Protein AF-V5F704-F1 (afdb_monomer_lite)

Structure (mmCIF, N/CA/C/O backbone):
data_AF-V5F704-F1
#
_entry.id   AF-V5F704-F1
#
loop_
_atom_site.group_PDB
_atom_site.id
_atom_site.type_symbol
_atom_site.label_atom_id
_atom_site.label_alt_id
_atom_site.label_comp_id
_atom_site.label_asym_id
_atom_site.label_entity_id
_atom_site.label_seq_id
_atom_site.pdbx_PDB_ins_code
_atom_site.Cartn_x
_atom_site.Cartn_y
_atom_site.Cartn_z
_atom_site.occupancy
_atom_site.B_iso_or_equiv
_atom_site.auth_seq_id
_atom_site.auth_comp_id
_atom_site.auth_asym_id
_atom_site.auth_atom_id
_atom_site.pdbx_PDB_model_num
ATOM 1 N N . MET A 1 1 ? 66.942 -26.107 62.734 1.00 40.59 1 MET A N 1
ATOM 2 C CA . MET A 1 1 ? 66.124 -26.518 61.570 1.00 40.59 1 MET A CA 1
ATOM 3 C C . MET A 1 1 ? 65.427 -25.281 61.016 1.00 40.59 1 MET A C 1
ATOM 5 O O . MET A 1 1 ? 64.849 -24.543 61.800 1.00 40.59 1 MET A O 1
ATOM 9 N N . LYS A 1 2 ? 65.574 -25.008 59.711 1.00 48.75 2 LYS A N 1
ATOM 10 C CA . LYS A 1 2 ? 64.864 -23.946 58.964 1.00 48.75 2 LYS A CA 1
ATOM 11 C C . LYS A 1 2 ? 63.496 -24.468 58.495 1.00 48.75 2 LYS A C 1
ATOM 13 O O . LYS A 1 2 ? 63.373 -25.674 58.290 1.00 48.75 2 LYS A O 1
ATOM 18 N N . PRO A 1 3 ? 62.538 -23.566 58.244 1.00 52.38 3 PRO A N 1
ATOM 19 C CA . PRO A 1 3 ? 61.995 -23.466 56.880 1.00 52.38 3 PRO A CA 1
ATOM 20 C C . PRO A 1 3 ? 62.007 -21.991 56.399 1.00 52.38 3 PRO A C 1
ATOM 22 O O . PRO A 1 3 ? 61.632 -21.105 57.158 1.00 52.38 3 PRO A O 1
ATOM 25 N N . THR A 1 4 ? 62.647 -21.584 55.285 1.00 51.69 4 THR A N 1
ATOM 26 C CA . THR A 1 4 ? 62.205 -21.659 53.859 1.00 51.69 4 THR A CA 1
ATOM 27 C C . THR A 1 4 ? 60.700 -21.420 53.708 1.00 51.69 4 THR A C 1
ATOM 29 O O . THR A 1 4 ? 59.927 -22.304 54.044 1.00 51.69 4 THR A O 1
ATOM 32 N N . SER A 1 5 ? 60.234 -20.191 53.454 1.00 49.72 5 SER A N 1
ATOM 33 C CA . SER A 1 5 ? 60.245 -19.410 52.195 1.00 49.72 5 SER A CA 1
ATOM 34 C C . SER A 1 5 ? 59.357 -19.994 51.087 1.00 49.72 5 SER A C 1
ATOM 36 O O . SER A 1 5 ? 59.418 -21.191 50.825 1.00 49.72 5 SER A O 1
ATOM 38 N N . ALA A 1 6 ? 58.642 -19.090 50.404 1.00 49.81 6 ALA A N 1
ATOM 39 C CA . ALA A 1 6 ? 57.654 -19.280 49.332 1.00 49.81 6 ALA A CA 1
ATOM 40 C C . ALA A 1 6 ? 56.247 -19.685 49.833 1.00 49.81 6 ALA A C 1
ATOM 42 O O . ALA A 1 6 ? 56.110 -20.484 50.742 1.00 49.81 6 ALA A O 1
ATOM 43 N N . LEU A 1 7 ? 55.134 -19.167 49.321 1.00 53.09 7 LEU A N 1
ATOM 44 C CA . LEU A 1 7 ? 54.902 -18.535 48.032 1.00 53.09 7 LEU A CA 1
ATOM 45 C C . LEU A 1 7 ? 53.637 -17.669 48.152 1.00 53.09 7 LEU A C 1
ATOM 47 O O . LEU A 1 7 ? 52.574 -18.145 48.543 1.00 53.09 7 LEU A O 1
ATOM 51 N N . LEU A 1 8 ? 53.781 -16.389 47.826 1.00 52.03 8 LEU A N 1
ATOM 52 C CA . LEU A 1 8 ? 52.704 -15.420 47.676 1.00 52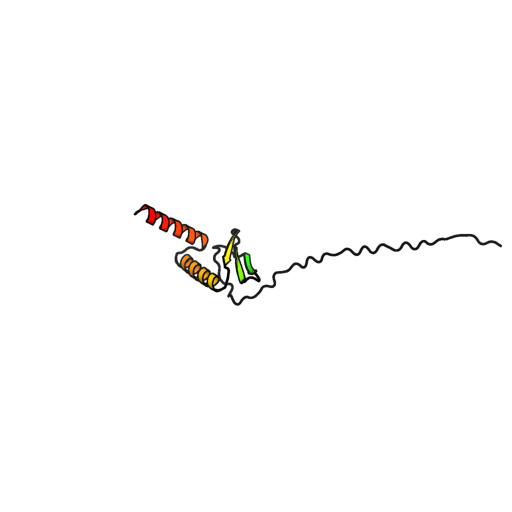.03 8 LEU A CA 1
ATOM 53 C C . LEU A 1 8 ? 51.835 -15.835 46.472 1.00 52.03 8 LEU A C 1
ATOM 55 O O . LEU A 1 8 ? 52.193 -15.556 45.330 1.00 52.03 8 LEU A O 1
ATOM 59 N N . LEU A 1 9 ? 50.719 -16.530 46.699 1.00 50.31 9 LEU A N 1
ATOM 60 C CA . LEU A 1 9 ? 49.731 -16.796 45.649 1.00 50.31 9 LEU A CA 1
ATOM 61 C C . LEU A 1 9 ? 48.754 -15.618 45.572 1.00 50.31 9 LEU A C 1
ATOM 63 O O . LEU A 1 9 ? 47.739 -15.564 46.261 1.00 50.31 9 LEU A O 1
ATOM 67 N N . LEU A 1 10 ? 49.117 -14.651 44.726 1.00 54.97 10 LEU A N 1
ATOM 68 C CA . LEU A 1 10 ? 48.232 -13.613 44.205 1.00 54.97 10 LEU A CA 1
ATOM 69 C C . LEU A 1 10 ? 47.049 -14.280 43.493 1.00 54.97 10 LEU A C 1
ATOM 71 O O . LEU A 1 10 ? 47.193 -14.825 42.399 1.00 54.97 10 LEU A O 1
ATOM 75 N N . ILE A 1 11 ? 45.875 -14.233 44.118 1.00 60.53 11 ILE A N 1
ATOM 76 C CA . ILE A 1 11 ? 44.612 -14.624 43.494 1.00 60.53 11 ILE A CA 1
ATOM 77 C C . ILE A 1 11 ? 44.238 -13.504 42.519 1.00 60.53 11 ILE A C 1
ATOM 79 O O . ILE A 1 11 ? 43.638 -12.499 42.895 1.00 60.53 11 ILE A O 1
ATOM 83 N N . ILE A 1 12 ? 44.654 -13.650 41.262 1.00 64.75 12 ILE A N 1
ATOM 84 C CA . ILE A 1 12 ? 44.212 -12.793 40.162 1.00 64.75 12 ILE A CA 1
ATOM 85 C C . ILE A 1 12 ? 42.762 -13.184 39.867 1.00 64.75 12 ILE A C 1
ATOM 87 O O . ILE A 1 12 ? 42.499 -14.211 39.243 1.00 64.75 12 ILE A O 1
ATOM 91 N N . ALA A 1 13 ? 41.815 -12.392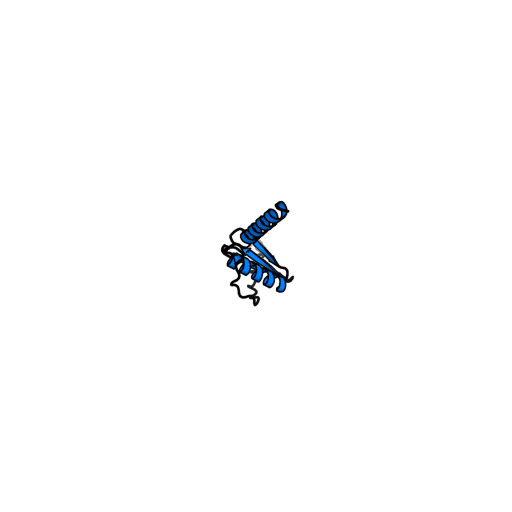 40.364 1.00 61.59 13 ALA A N 1
ATOM 92 C CA . ALA A 1 13 ? 40.411 -12.533 40.009 1.00 61.59 13 ALA A CA 1
ATOM 93 C C . ALA A 1 13 ? 40.242 -12.214 38.510 1.00 61.59 13 ALA A C 1
ATOM 95 O O . ALA A 1 13 ? 40.639 -11.127 38.079 1.00 61.59 13 ALA A O 1
ATOM 96 N N . PRO A 1 14 ? 39.672 -13.117 37.692 1.00 63.34 14 PRO A N 1
ATOM 97 C CA . PRO A 1 14 ? 39.372 -12.792 36.310 1.00 63.34 14 PRO A CA 1
ATOM 98 C C . PRO A 1 14 ? 38.264 -11.737 36.283 1.00 63.34 14 PRO A C 1
ATOM 100 O O . PRO A 1 14 ? 37.164 -11.946 36.801 1.00 63.34 14 PRO A O 1
ATOM 103 N N . MET A 1 15 ? 38.582 -10.592 35.675 1.00 60.78 15 MET A N 1
ATOM 104 C CA . MET A 1 15 ? 37.628 -9.562 35.279 1.00 60.78 15 MET A CA 1
ATOM 105 C C . MET A 1 15 ? 36.491 -10.235 34.511 1.00 60.78 15 MET A C 1
ATOM 107 O O . MET A 1 15 ? 36.648 -10.623 33.354 1.00 60.78 15 MET A O 1
ATOM 111 N N . SER A 1 16 ? 35.348 -10.400 35.170 1.00 55.78 16 SER A N 1
ATOM 112 C CA . SER A 1 16 ? 34.121 -10.810 34.504 1.00 55.78 16 SER A CA 1
ATOM 113 C C . SER A 1 16 ? 33.631 -9.601 33.726 1.00 55.78 16 SER A C 1
ATOM 115 O O . SER A 1 16 ? 32.911 -8.750 34.241 1.00 55.78 16 SER A O 1
ATOM 117 N N . LEU A 1 17 ? 34.126 -9.494 32.495 1.00 55.38 17 LEU A N 1
ATOM 118 C CA . LEU A 1 17 ? 33.643 -8.575 31.485 1.00 55.38 17 LEU A CA 1
ATOM 119 C C . LEU A 1 17 ? 32.193 -8.983 31.199 1.00 55.38 17 LEU A C 1
ATOM 121 O O . LEU A 1 17 ? 31.931 -9.868 30.388 1.00 55.38 17 LEU A O 1
ATOM 125 N N . THR A 1 18 ? 31.239 -8.396 31.921 1.00 61.06 18 THR A N 1
ATOM 126 C CA . THR A 1 18 ? 29.830 -8.473 31.549 1.00 61.06 18 THR A CA 1
ATOM 127 C C . THR A 1 18 ? 29.698 -7.709 30.245 1.00 61.06 18 THR A C 1
ATOM 129 O O . THR A 1 18 ? 29.532 -6.490 30.232 1.00 61.06 18 THR A O 1
ATOM 132 N N . GLY A 1 19 ? 29.857 -8.423 29.132 1.00 54.81 19 GLY A N 1
ATOM 133 C CA . GLY A 1 19 ? 29.438 -7.932 27.838 1.00 54.81 19 GLY A CA 1
ATOM 134 C C . GLY A 1 19 ? 27.963 -7.595 27.961 1.00 54.81 19 GLY A C 1
ATOM 135 O O . GLY A 1 19 ? 27.138 -8.485 28.159 1.00 54.81 19 GLY A O 1
ATOM 136 N N . CYS A 1 20 ? 27.635 -6.308 27.891 1.00 56.97 20 CYS A N 1
ATOM 137 C CA . CYS A 1 20 ? 26.282 -5.882 27.607 1.00 56.97 20 CYS A CA 1
ATOM 138 C C . CYS A 1 20 ? 25.966 -6.432 26.216 1.00 56.97 20 CYS A C 1
ATOM 140 O O . CYS A 1 20 ? 26.269 -5.793 25.210 1.00 56.97 20 CYS A O 1
ATOM 142 N N . VAL A 1 21 ? 25.403 -7.640 26.147 1.00 50.50 21 VAL A N 1
ATOM 143 C CA . VAL A 1 21 ? 24.617 -8.041 24.990 1.00 50.50 21 VAL A CA 1
ATOM 144 C C . VAL A 1 21 ? 23.483 -7.037 24.993 1.00 50.50 21 VAL A C 1
ATOM 146 O O . VAL A 1 21 ? 22.538 -7.141 25.769 1.00 50.50 21 VAL A O 1
ATOM 149 N N . THR A 1 22 ? 23.642 -5.974 24.206 1.00 55.19 22 THR A N 1
ATOM 150 C CA . THR A 1 22 ? 22.504 -5.174 23.797 1.00 55.19 22 THR A CA 1
ATOM 151 C C . THR A 1 22 ? 21.675 -6.160 23.001 1.00 55.19 22 THR A C 1
ATOM 153 O O . THR A 1 22 ? 21.958 -6.435 21.836 1.00 55.19 22 THR A O 1
ATOM 156 N N . GLU A 1 23 ? 20.742 -6.820 23.685 1.00 49.22 23 GLU A N 1
ATOM 157 C CA . GLU A 1 23 ? 19.648 -7.516 23.049 1.00 49.22 23 GLU A CA 1
ATOM 158 C C . GLU A 1 23 ? 18.976 -6.419 22.234 1.00 49.22 23 GLU A C 1
ATOM 160 O O . GLU A 1 23 ? 18.189 -5.618 22.739 1.00 49.22 23 GLU A O 1
ATOM 165 N N . ASN A 1 24 ? 19.382 -6.302 20.968 1.00 51.75 24 ASN A N 1
ATOM 166 C CA . ASN A 1 24 ? 18.571 -5.663 19.966 1.00 51.75 24 ASN A CA 1
ATOM 167 C C . ASN A 1 24 ? 17.303 -6.497 19.996 1.00 51.75 24 ASN A C 1
ATOM 169 O O . ASN A 1 24 ? 17.229 -7.541 19.346 1.00 51.75 24 ASN A O 1
ATOM 173 N N . VAL A 1 25 ? 16.336 -6.063 20.807 1.00 47.09 25 VAL A N 1
ATOM 174 C CA . VAL A 1 25 ? 14.956 -6.481 20.695 1.00 47.09 25 VAL A CA 1
ATOM 175 C C . VAL A 1 25 ? 14.623 -6.102 19.271 1.00 47.09 25 VAL A C 1
ATOM 177 O O . VAL A 1 25 ? 14.317 -4.953 18.953 1.00 47.09 25 VAL A O 1
ATOM 180 N N . ARG A 1 26 ? 14.802 -7.068 18.371 1.00 45.34 26 ARG A N 1
ATOM 181 C CA . ARG A 1 26 ? 14.254 -7.014 17.041 1.00 45.34 26 ARG A CA 1
ATOM 182 C C . ARG A 1 26 ? 12.777 -6.981 17.345 1.00 45.34 26 ARG A C 1
ATOM 184 O O . ARG A 1 26 ? 12.184 -8.012 17.652 1.00 45.34 26 ARG A O 1
ATOM 191 N N . VAL A 1 27 ? 12.218 -5.775 17.384 1.00 41.06 27 VAL A N 1
ATOM 192 C CA . VAL A 1 27 ? 10.783 -5.570 17.395 1.00 41.06 27 VAL A CA 1
ATOM 193 C C . VAL A 1 27 ? 10.359 -6.125 16.049 1.00 41.06 27 VAL A C 1
ATOM 195 O O . VAL A 1 27 ? 10.314 -5.415 15.052 1.00 41.06 27 VAL A O 1
ATOM 198 N N . VAL A 1 28 ? 10.183 -7.445 15.984 1.00 43.72 28 VAL A N 1
ATOM 199 C CA . VAL A 1 28 ? 9.445 -8.088 14.917 1.00 43.72 28 VAL A CA 1
ATOM 200 C C . VAL A 1 28 ? 8.099 -7.404 15.039 1.00 43.72 28 VAL A C 1
ATOM 202 O O . VAL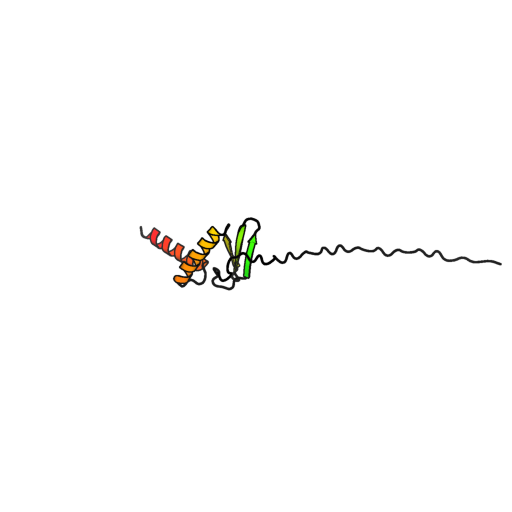 A 1 28 ? 7.476 -7.559 16.096 1.00 43.72 28 VAL A O 1
ATOM 205 N N . PRO A 1 29 ? 7.695 -6.553 14.077 1.00 37.44 29 PRO A N 1
ATOM 206 C CA . PRO A 1 29 ? 6.415 -5.889 14.179 1.00 37.44 29 PRO A CA 1
ATOM 207 C C . PRO A 1 29 ? 5.407 -7.013 14.339 1.00 37.44 29 PRO A C 1
ATOM 209 O O . PRO A 1 29 ? 5.256 -7.866 13.461 1.00 37.44 29 PRO A O 1
ATOM 212 N N . LYS A 1 30 ? 4.826 -7.088 15.541 1.00 38.25 30 LYS A N 1
ATOM 213 C CA . LYS A 1 30 ? 3.789 -8.050 15.869 1.00 38.25 30 LYS A CA 1
ATOM 214 C C . LYS A 1 30 ? 2.773 -7.833 14.767 1.00 38.25 30 LYS A C 1
ATOM 216 O O . LYS A 1 30 ? 2.302 -6.705 14.644 1.00 38.25 30 LYS A O 1
ATOM 221 N N . LYS A 1 31 ? 2.558 -8.832 13.901 1.00 41.59 31 LYS A N 1
ATOM 222 C CA . LYS A 1 31 ? 1.573 -8.737 12.824 1.00 41.59 31 LYS A CA 1
ATOM 223 C C . LYS A 1 31 ? 0.262 -8.406 13.512 1.00 41.59 31 LYS A C 1
ATOM 225 O O . LYS A 1 31 ? -0.360 -9.268 14.128 1.00 41.59 31 LYS A O 1
ATOM 230 N N . VAL A 1 32 ? -0.070 -7.122 13.525 1.00 37.50 32 VAL A N 1
ATOM 231 C CA . VAL A 1 32 ? -1.328 -6.650 14.051 1.00 37.50 32 VAL A CA 1
ATOM 232 C C . VAL A 1 32 ? -2.273 -7.083 12.956 1.00 37.50 32 VAL A C 1
ATOM 234 O O . VAL A 1 32 ? -2.302 -6.478 11.886 1.00 37.50 32 VAL A O 1
ATOM 237 N N . SER A 1 33 ? -2.934 -8.221 13.170 1.00 36.78 33 SER A N 1
ATOM 238 C CA . SER A 1 33 ? -4.113 -8.601 12.405 1.00 36.78 33 SER A CA 1
ATOM 239 C C . SER A 1 33 ? -5.162 -7.547 12.707 1.00 36.78 33 SER A C 1
ATOM 241 O O . SER A 1 33 ? -6.008 -7.703 13.582 1.00 36.78 33 SER A O 1
ATOM 243 N N . VAL A 1 34 ? -5.024 -6.404 12.046 1.00 44.81 34 VAL A N 1
ATOM 244 C CA . VAL A 1 34 ? -6.108 -5.458 11.922 1.00 44.81 34 VAL A CA 1
ATOM 245 C C . VAL A 1 34 ? -7.091 -6.164 11.017 1.00 44.81 34 VAL A C 1
ATOM 247 O O . VAL A 1 34 ? -6.704 -6.683 9.972 1.00 44.81 34 VAL A O 1
ATOM 250 N N . ASP A 1 35 ? -8.330 -6.239 11.472 1.00 47.16 35 ASP A N 1
ATOM 251 C CA . ASP A 1 35 ? -9.507 -6.715 10.757 1.00 47.16 35 ASP A CA 1
ATOM 252 C C . ASP A 1 35 ? -9.710 -5.891 9.463 1.00 47.16 35 ASP A C 1
ATOM 254 O O . ASP A 1 35 ? -10.509 -4.959 9.351 1.00 47.16 35 ASP A O 1
ATOM 258 N N . ALA A 1 36 ? -8.819 -6.146 8.516 1.00 46.03 36 ALA A N 1
ATOM 259 C CA . ALA A 1 36 ? -8.606 -5.495 7.246 1.00 46.03 36 ALA A CA 1
ATOM 260 C C . ALA A 1 36 ? -8.118 -6.622 6.341 1.00 46.03 36 ALA A C 1
ATOM 262 O O . ALA A 1 36 ? -6.917 -6.763 6.147 1.00 46.03 36 ALA A O 1
ATOM 263 N N . GLY A 1 37 ? -9.047 -7.464 5.870 1.00 43.47 37 GLY A N 1
ATOM 264 C CA . GLY A 1 37 ? -8.762 -8.565 4.945 1.00 43.47 37 GLY A CA 1
ATOM 265 C C . GLY A 1 37 ? -7.678 -8.166 3.944 1.00 43.47 37 GLY A C 1
ATOM 266 O O . GLY A 1 37 ? -7.842 -7.200 3.189 1.00 43.47 37 GLY A O 1
ATOM 267 N N . VAL A 1 38 ? -6.526 -8.827 4.048 1.00 54.84 38 VAL A N 1
ATOM 268 C CA . VAL A 1 38 ? -5.308 -8.489 3.309 1.00 54.84 38 VAL A CA 1
ATOM 269 C C . VAL A 1 38 ? -5.379 -9.169 1.942 1.00 54.84 38 VAL A C 1
ATOM 271 O O . VAL A 1 38 ? -4.661 -10.119 1.677 1.00 54.84 38 VAL A O 1
ATOM 274 N N . ASP A 1 39 ? -6.283 -8.666 1.100 1.00 63.28 39 ASP A N 1
ATOM 275 C CA . ASP A 1 39 ? -6.414 -8.965 -0.340 1.00 63.28 39 ASP A CA 1
ATOM 276 C C . ASP A 1 39 ? -6.438 -7.657 -1.158 1.00 63.28 39 ASP A C 1
ATOM 278 O O . ASP A 1 39 ? -7.008 -7.558 -2.241 1.00 63.28 39 ASP A O 1
ATOM 282 N N . PHE A 1 40 ? -5.877 -6.582 -0.600 1.00 77.31 40 PHE A N 1
ATOM 283 C CA . PHE A 1 40 ? -5.903 -5.260 -1.213 1.00 77.31 40 PHE A CA 1
ATOM 284 C C . PHE A 1 40 ? -4.530 -4.883 -1.765 1.00 77.31 40 PHE A C 1
ATOM 286 O O . PHE A 1 40 ? -3.627 -4.561 -0.992 1.00 77.31 40 PHE A O 1
ATOM 293 N N . ASN A 1 41 ? -4.389 -4.869 -3.091 1.00 87.88 41 ASN A N 1
ATOM 294 C CA . ASN A 1 41 ? -3.137 -4.553 -3.770 1.00 87.88 41 ASN A CA 1
ATOM 295 C C . ASN A 1 41 ? -3.269 -3.296 -4.663 1.00 87.88 41 ASN A C 1
ATOM 297 O O . ASN A 1 41 ? -3.867 -3.379 -5.736 1.00 87.88 41 ASN A O 1
ATOM 301 N N . PRO A 1 42 ? -2.710 -2.142 -4.251 1.00 89.94 42 PRO A N 1
ATOM 302 C CA . PRO A 1 42 ? -2.624 -0.935 -5.081 1.00 89.94 42 PRO A CA 1
ATOM 303 C C . PRO A 1 42 ? -1.359 -0.860 -5.964 1.00 89.94 42 PRO A C 1
ATOM 305 O O . PRO A 1 42 ? -1.195 0.094 -6.722 1.00 89.94 42 PRO A O 1
ATOM 308 N N . CYS A 1 43 ? -0.434 -1.808 -5.829 1.00 87.94 43 CYS A N 1
ATOM 309 C CA . CYS A 1 43 ? 0.952 -1.701 -6.276 1.00 87.94 43 CYS A CA 1
ATOM 310 C C . CYS A 1 43 ? 1.207 -2.089 -7.737 1.00 87.94 43 CYS A C 1
ATOM 312 O O . CYS A 1 43 ? 2.339 -1.937 -8.187 1.00 87.94 43 CYS A O 1
ATOM 314 N N . GLY A 1 44 ? 0.244 -2.715 -8.430 1.00 84.50 44 GLY A N 1
ATOM 315 C CA . GLY A 1 44 ? 0.463 -3.347 -9.748 1.00 84.50 44 GLY A CA 1
ATOM 316 C C . GLY A 1 44 ? 1.562 -4.420 -9.788 1.00 84.50 44 GLY A C 1
ATOM 317 O O . GLY A 1 44 ? 1.871 -4.965 -10.842 1.00 84.50 44 GLY A O 1
ATOM 318 N N . SER A 1 45 ? 2.138 -4.720 -8.630 1.00 83.19 45 SER A N 1
ATOM 319 C CA . SER A 1 45 ? 3.268 -5.591 -8.340 1.00 83.19 45 SER A CA 1
ATOM 320 C C . SER A 1 45 ? 3.011 -6.237 -6.977 1.00 83.19 45 SER A C 1
ATOM 322 O O . SER A 1 45 ? 1.954 -6.021 -6.372 1.00 83.19 45 SER A O 1
ATOM 324 N N . GLU A 1 46 ? 3.931 -7.060 -6.486 1.00 86.75 46 GLU A N 1
ATOM 325 C CA . GLU A 1 46 ? 3.785 -7.650 -5.157 1.00 86.75 46 GLU A CA 1
ATOM 326 C C . GLU A 1 46 ? 3.801 -6.581 -4.052 1.00 86.75 46 GLU A C 1
ATOM 328 O O . GLU A 1 46 ? 4.436 -5.525 -4.156 1.00 86.75 46 GLU A O 1
ATOM 333 N N . VAL A 1 47 ? 3.055 -6.858 -2.982 1.00 88.00 47 VAL A N 1
ATOM 334 C CA . VAL A 1 47 ? 3.050 -6.032 -1.774 1.00 88.00 47 VAL A CA 1
ATOM 335 C C . VAL A 1 47 ? 4.116 -6.575 -0.831 1.00 88.00 47 VAL A C 1
ATOM 337 O O . VAL A 1 47 ? 4.036 -7.722 -0.397 1.00 88.00 47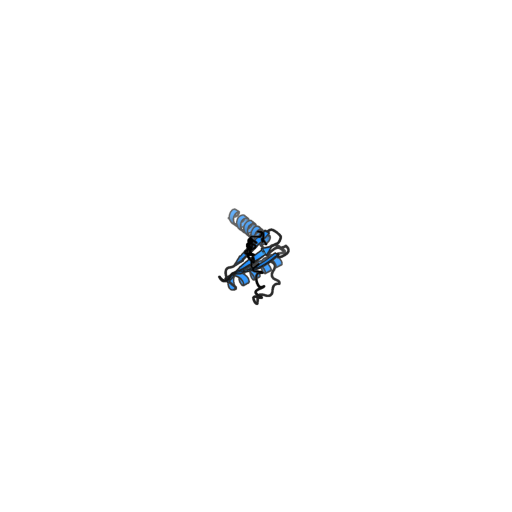 VAL A O 1
ATOM 340 N N . GLU A 1 48 ? 5.089 -5.742 -0.470 1.00 90.50 48 GLU A N 1
ATOM 341 C CA . GLU A 1 48 ? 6.131 -6.100 0.498 1.00 90.50 48 GLU A CA 1
ATOM 342 C C . GLU A 1 48 ? 5.569 -6.189 1.916 1.00 90.50 48 GLU A C 1
ATOM 344 O O . GLU A 1 48 ? 5.975 -7.037 2.714 1.00 90.50 48 GLU A O 1
ATOM 349 N N . GLY A 1 49 ? 4.624 -5.309 2.255 1.00 86.00 49 GLY A N 1
ATOM 350 C CA . GLY A 1 49 ? 3.988 -5.355 3.558 1.00 86.00 49 GLY A CA 1
ATOM 351 C C . GLY A 1 49 ? 2.998 -4.238 3.844 1.00 86.00 49 GLY A C 1
ATOM 352 O O . GLY A 1 49 ? 2.888 -3.243 3.128 1.00 86.00 49 GLY A O 1
ATOM 353 N N . TYR A 1 50 ? 2.304 -4.428 4.963 1.00 87.19 50 TYR A N 1
ATOM 354 C CA . TYR A 1 50 ? 1.360 -3.484 5.546 1.00 87.19 50 TYR A CA 1
ATOM 355 C C . TYR A 1 50 ? 1.857 -3.109 6.939 1.00 87.19 50 TYR A C 1
ATOM 357 O O . TYR A 1 50 ? 2.161 -3.985 7.754 1.00 87.19 50 TYR A O 1
ATOM 365 N N . GLN A 1 51 ? 1.930 -1.815 7.225 1.00 89.06 51 GLN A N 1
ATOM 366 C CA . GLN A 1 51 ? 2.326 -1.288 8.523 1.00 89.06 51 GLN A CA 1
ATOM 367 C C . GLN A 1 51 ? 1.194 -0.456 9.117 1.00 89.06 51 GLN A C 1
ATOM 369 O O . GLN A 1 51 ? 0.618 0.399 8.449 1.00 89.06 51 GLN A O 1
ATOM 374 N N . PHE A 1 52 ? 0.914 -0.693 10.397 1.00 86.25 52 PHE A N 1
ATOM 375 C CA . PHE A 1 52 ? -0.069 0.050 11.175 1.00 86.25 52 PHE A CA 1
ATOM 376 C C . PHE A 1 52 ? 0.652 0.773 12.302 1.00 86.25 52 PHE A C 1
ATOM 378 O O . PHE A 1 52 ? 1.212 0.148 13.205 1.00 86.25 52 PHE A O 1
ATOM 385 N N . SER A 1 53 ? 0.673 2.094 12.229 1.00 86.25 53 SER A N 1
ATOM 386 C CA . SER A 1 53 ? 1.311 2.933 13.230 1.00 86.25 53 SER A CA 1
ATOM 387 C C . SER A 1 53 ? 0.356 3.198 14.407 1.00 86.25 53 SER A C 1
ATOM 389 O O . SER A 1 53 ? -0.859 3.279 14.210 1.00 86.25 53 SER A O 1
ATOM 391 N N . PRO A 1 54 ? 0.871 3.407 15.636 1.00 81.44 54 PRO A N 1
ATOM 392 C CA . PRO A 1 54 ? 0.040 3.673 16.820 1.00 81.44 54 PRO A CA 1
ATOM 393 C C . PRO A 1 54 ? -0.847 4.921 16.710 1.00 81.44 54 PRO A C 1
ATOM 395 O O . PRO A 1 54 ? -1.865 5.022 17.384 1.00 81.44 54 PRO A O 1
ATOM 398 N N . ASN A 1 55 ? -0.474 5.870 15.849 1.00 82.94 55 ASN A N 1
ATOM 399 C CA . ASN A 1 55 ? -1.249 7.074 15.545 1.00 82.94 55 ASN A CA 1
ATOM 400 C C . ASN A 1 55 ? -2.392 6.834 14.534 1.00 82.94 55 ASN A C 1
ATOM 402 O O . ASN A 1 55 ? -3.017 7.796 14.097 1.00 82.94 55 ASN A O 1
ATOM 406 N N . GLY A 1 56 ? -2.646 5.584 14.134 1.00 79.81 56 GLY A N 1
ATOM 407 C CA . GLY A 1 56 ? -3.706 5.218 13.191 1.00 79.81 56 GLY A CA 1
ATOM 408 C C . GLY A 1 56 ? -3.306 5.283 11.716 1.00 79.81 56 GLY A C 1
ATOM 409 O O . GLY A 1 56 ? -4.134 4.968 10.860 1.00 79.81 56 GLY A O 1
ATOM 410 N N . MET A 1 57 ? -2.056 5.644 11.408 1.00 88.94 57 MET A N 1
ATOM 411 C CA . MET A 1 57 ? -1.544 5.635 10.039 1.00 88.94 57 MET A CA 1
ATOM 412 C C . MET A 1 57 ? -1.396 4.201 9.521 1.00 88.94 57 MET A C 1
ATOM 414 O O . MET A 1 57 ? -0.928 3.311 10.232 1.00 88.94 57 MET A O 1
ATOM 418 N N . ILE A 1 58 ? -1.799 3.991 8.272 1.00 89.06 58 ILE A N 1
ATOM 419 C CA . ILE A 1 58 ? -1.760 2.706 7.580 1.00 89.06 58 ILE A CA 1
ATOM 420 C C . ILE A 1 58 ? -0.910 2.891 6.334 1.00 89.06 58 ILE A C 1
ATOM 422 O O . ILE A 1 58 ? -1.239 3.717 5.484 1.00 89.06 58 ILE A O 1
ATOM 426 N N . THR A 1 59 ? 0.161 2.117 6.228 1.00 91.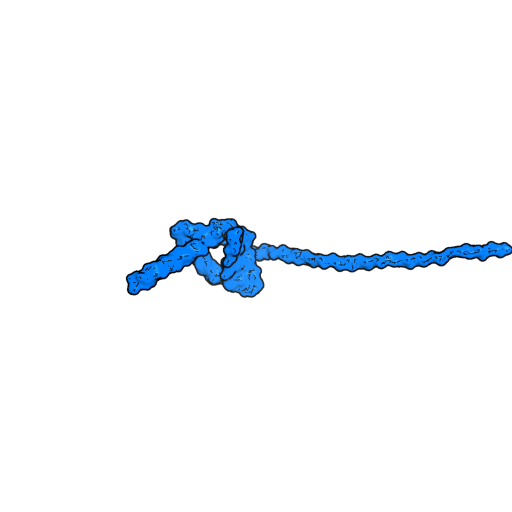75 59 THR A N 1
ATOM 427 C CA . THR A 1 59 ? 1.136 2.207 5.143 1.00 91.75 59 THR A CA 1
ATOM 428 C C . THR A 1 59 ? 1.226 0.878 4.405 1.00 91.75 59 THR A C 1
ATOM 430 O O . THR A 1 59 ? 1.242 -0.179 5.032 1.00 91.75 59 THR A O 1
ATOM 433 N N . ILE A 1 60 ? 1.276 0.935 3.077 1.00 91.31 60 ILE A N 1
ATOM 434 C CA . ILE A 1 60 ? 1.382 -0.206 2.167 1.00 91.31 60 ILE A CA 1
ATOM 435 C C . ILE A 1 60 ? 2.633 0.007 1.324 1.00 91.31 60 ILE A C 1
ATOM 437 O O . ILE A 1 60 ? 2.713 1.004 0.603 1.00 91.31 60 ILE A O 1
ATOM 441 N N . SER A 1 61 ? 3.588 -0.913 1.427 1.00 92.00 61 SER A N 1
ATOM 442 C CA . SER A 1 61 ? 4.846 -0.871 0.679 1.00 92.00 61 SER A CA 1
ATOM 443 C C . SER A 1 61 ? 4.810 -1.863 -0.476 1.00 92.00 61 SER A C 1
ATOM 445 O O . SER A 1 61 ? 4.416 -3.014 -0.294 1.00 92.00 61 SER A O 1
ATOM 447 N N . CYS A 1 62 ? 5.223 -1.414 -1.654 1.00 91.06 62 CYS A N 1
ATOM 448 C CA . CYS A 1 62 ? 5.218 -2.175 -2.897 1.00 91.06 62 CYS A CA 1
ATOM 449 C C . CYS A 1 62 ? 6.640 -2.561 -3.306 1.00 91.06 62 CYS A C 1
ATOM 451 O O . CYS A 1 62 ? 7.561 -1.767 -3.127 1.00 91.06 62 CYS A O 1
ATOM 453 N N . THR A 1 63 ? 6.819 -3.713 -3.959 1.00 90.19 63 THR A N 1
ATOM 454 C CA . THR A 1 63 ? 8.152 -4.164 -4.410 1.00 90.19 63 THR A CA 1
ATOM 455 C C . THR A 1 63 ? 8.757 -3.242 -5.472 1.00 90.19 63 THR A C 1
ATOM 457 O O . THR A 1 63 ? 9.973 -3.170 -5.631 1.00 90.19 63 THR A O 1
ATOM 460 N N . ASN A 1 64 ? 7.922 -2.478 -6.183 1.00 86.50 64 ASN A N 1
ATOM 461 C CA . ASN A 1 64 ? 8.371 -1.439 -7.113 1.00 86.50 64 ASN A CA 1
ATOM 462 C C . ASN A 1 64 ? 8.845 -0.137 -6.424 1.00 86.50 64 ASN A C 1
ATOM 464 O O . ASN A 1 64 ? 9.171 0.829 -7.112 1.00 86.50 64 ASN A O 1
ATOM 468 N N . GLY A 1 65 ? 8.872 -0.086 -5.087 1.00 90.56 65 GLY A N 1
ATOM 469 C CA . GLY A 1 65 ? 9.285 1.077 -4.297 1.00 90.56 65 GLY A CA 1
ATOM 470 C C . GLY A 1 65 ? 8.176 2.097 -4.026 1.00 90.56 65 GLY A C 1
ATOM 471 O O . GLY A 1 65 ? 8.405 3.071 -3.308 1.00 90.56 65 GLY A O 1
ATOM 472 N N . THR A 1 66 ? 6.969 1.893 -4.562 1.00 93.50 66 THR A N 1
ATOM 473 C CA . THR A 1 66 ? 5.821 2.761 -4.271 1.00 93.50 66 THR A CA 1
ATOM 474 C C . THR A 1 66 ? 5.336 2.544 -2.841 1.00 93.50 66 THR A C 1
ATOM 476 O O . THR A 1 66 ? 5.286 1.420 -2.342 1.00 93.50 66 THR A O 1
ATOM 479 N N . VAL A 1 67 ? 4.943 3.632 -2.178 1.00 93.25 67 VAL A N 1
ATOM 480 C CA . VAL A 1 67 ? 4.394 3.593 -0.822 1.00 93.25 67 VAL A CA 1
ATOM 481 C C . VAL A 1 67 ? 3.077 4.355 -0.783 1.00 93.25 67 VAL A C 1
ATOM 483 O O . VAL A 1 67 ? 3.020 5.541 -1.107 1.00 93.25 67 VAL A O 1
ATOM 486 N N . TYR A 1 68 ? 2.020 3.684 -0.333 1.00 92.56 68 TYR A N 1
ATOM 487 C CA . TYR A 1 68 ? 0.720 4.300 -0.080 1.00 92.56 68 TYR A CA 1
ATOM 488 C C . TYR A 1 68 ? 0.528 4.465 1.420 1.00 92.56 68 TYR A C 1
ATOM 490 O O . TYR A 1 68 ? 0.696 3.506 2.166 1.00 92.56 68 TYR A O 1
ATOM 498 N N . SER A 1 69 ? 0.155 5.662 1.873 1.00 92.81 69 SER A N 1
ATOM 499 C CA . SER A 1 69 ? -0.096 5.925 3.290 1.00 92.81 69 SER A CA 1
ATOM 500 C C . SER A 1 69 ? -1.396 6.697 3.488 1.00 92.81 69 SER A C 1
ATOM 502 O O . SER A 1 69 ? -1.661 7.672 2.784 1.00 92.81 69 SER A O 1
ATOM 504 N N . VAL A 1 70 ? -2.217 6.244 4.435 1.00 92.31 70 VAL A N 1
ATOM 505 C CA . VAL A 1 70 ? -3.519 6.832 4.787 1.00 92.31 70 VAL A CA 1
ATOM 506 C C . VAL A 1 70 ? -3.637 6.981 6.299 1.00 92.31 70 VAL A C 1
ATOM 508 O O . VAL A 1 70 ? -3.066 6.199 7.056 1.00 92.31 70 VAL A O 1
ATOM 511 N N . ARG A 1 71 ? -4.366 7.996 6.771 1.00 90.69 71 ARG A N 1
ATOM 512 C CA . ARG A 1 71 ? -4.344 8.367 8.201 1.00 90.69 71 ARG A CA 1
ATOM 513 C C . ARG A 1 71 ? -5.308 7.584 9.083 1.00 90.69 71 ARG A C 1
ATOM 515 O O . ARG A 1 71 ? -5.225 7.684 10.301 1.00 90.69 71 ARG A O 1
ATOM 522 N N . ASN A 1 72 ? -6.283 6.907 8.485 1.00 84.12 72 ASN A N 1
ATOM 523 C CA . ASN A 1 72 ? -7.349 6.221 9.206 1.00 84.12 72 ASN A CA 1
ATOM 524 C C . ASN A 1 72 ? -8.078 5.214 8.300 1.00 84.12 72 ASN A C 1
ATOM 526 O O . ASN A 1 72 ? -7.864 5.149 7.087 1.00 84.12 72 ASN A O 1
ATOM 530 N N . LYS A 1 73 ? -8.998 4.448 8.899 1.00 83.94 73 LYS A N 1
ATOM 531 C CA . LYS A 1 73 ? -9.806 3.434 8.204 1.00 83.94 73 LYS A CA 1
ATOM 532 C C . LYS A 1 73 ? -10.730 4.021 7.125 1.00 83.94 73 LYS A C 1
ATOM 534 O O . LYS A 1 73 ? -10.961 3.360 6.118 1.00 83.94 73 LYS A O 1
ATOM 539 N N . ALA A 1 74 ? -11.242 5.241 7.301 1.00 89.12 74 ALA A N 1
ATOM 540 C CA . ALA A 1 74 ? -12.109 5.872 6.303 1.00 89.12 74 ALA A CA 1
ATOM 541 C C . ALA A 1 74 ? -11.326 6.230 5.028 1.00 89.12 74 ALA A C 1
ATOM 543 O O . ALA A 1 74 ? -11.770 5.930 3.921 1.00 89.12 74 ALA A O 1
ATOM 544 N N . GLU A 1 75 ? -10.125 6.788 5.178 1.00 91.12 75 GLU A N 1
ATOM 545 C CA . GLU A 1 75 ? -9.215 7.046 4.059 1.00 91.12 75 GLU A CA 1
ATOM 546 C C . GLU A 1 75 ? -8.746 5.750 3.390 1.00 91.12 75 GLU A C 1
ATOM 548 O O . GLU A 1 75 ? -8.655 5.703 2.164 1.00 91.12 75 GLU A O 1
ATOM 553 N N . LEU A 1 76 ? -8.525 4.676 4.158 1.00 88.25 76 LEU A N 1
ATOM 554 C CA . LEU A 1 76 ? -8.231 3.359 3.591 1.00 88.25 76 LEU A CA 1
ATOM 555 C C . LEU A 1 76 ? -9.378 2.840 2.716 1.00 88.25 76 LEU A C 1
ATOM 557 O O . LEU A 1 76 ? -9.127 2.355 1.618 1.00 88.25 76 LEU A O 1
ATOM 561 N N . ASN A 1 77 ? -10.629 2.947 3.168 1.00 88.81 77 ASN A N 1
ATOM 562 C CA . ASN A 1 77 ? -11.781 2.520 2.369 1.00 88.81 77 ASN A CA 1
ATOM 563 C C . ASN A 1 77 ? -11.902 3.334 1.077 1.00 88.81 77 ASN A C 1
ATOM 565 O O . ASN A 1 77 ? -12.081 2.763 0.006 1.00 88.81 77 ASN A O 1
ATOM 569 N N . LYS A 1 78 ? -11.701 4.653 1.158 1.00 92.19 78 LYS A N 1
ATOM 570 C CA . LYS A 1 78 ? -11.685 5.516 -0.027 1.00 92.19 78 LYS A CA 1
ATOM 571 C C . LYS A 1 78 ? -10.566 5.135 -1.000 1.00 92.19 78 LYS A C 1
ATOM 573 O O . LYS A 1 78 ? -10.775 5.114 -2.209 1.00 92.19 78 LYS A O 1
ATOM 578 N N . LEU A 1 79 ? -9.375 4.821 -0.488 1.00 92.12 79 LEU A N 1
ATOM 579 C CA . LEU A 1 79 ? -8.273 4.326 -1.308 1.00 92.12 79 LEU A CA 1
ATOM 580 C C . LEU A 1 79 ? -8.655 3.011 -2.007 1.00 92.12 79 LEU A C 1
ATOM 582 O O . LEU A 1 79 ? -8.442 2.894 -3.210 1.00 92.12 79 LEU A O 1
ATOM 586 N N . LYS A 1 80 ? -9.270 2.062 -1.288 1.00 89.88 80 LYS A N 1
ATOM 587 C CA . LYS A 1 80 ? -9.749 0.792 -1.858 1.00 89.88 80 LYS A CA 1
ATOM 588 C C . LYS A 1 80 ? -10.726 1.007 -3.009 1.00 89.88 80 LYS A C 1
ATOM 590 O O . LYS A 1 80 ? -10.531 0.439 -4.079 1.00 89.88 80 LYS A O 1
ATOM 595 N N . GLU A 1 81 ? -11.735 1.852 -2.815 1.00 91.38 81 GLU A N 1
ATOM 596 C CA . GLU A 1 81 ? -12.715 2.182 -3.855 1.00 91.38 81 GLU A CA 1
ATOM 597 C C . GLU A 1 81 ? -12.045 2.765 -5.106 1.00 91.38 81 GLU A C 1
ATOM 599 O O . GLU A 1 81 ? -12.324 2.326 -6.222 1.00 91.38 81 GLU A O 1
ATOM 604 N N . ASN A 1 82 ? -11.111 3.705 -4.933 1.00 92.00 82 ASN A N 1
ATOM 605 C CA . ASN A 1 82 ? -10.398 4.315 -6.056 1.00 92.00 82 ASN A CA 1
ATOM 606 C C . ASN A 1 82 ? -9.537 3.302 -6.824 1.00 92.00 82 ASN A C 1
ATOM 608 O O . ASN A 1 82 ? -9.495 3.334 -8.053 1.00 92.00 82 ASN A O 1
ATOM 612 N N . VAL A 1 83 ? -8.862 2.395 -6.116 1.00 89.56 83 VAL A N 1
ATOM 613 C CA . VAL A 1 83 ? -8.052 1.337 -6.735 1.00 89.56 83 VAL A CA 1
ATOM 614 C C . VAL A 1 83 ? -8.928 0.373 -7.523 1.00 89.56 83 VAL A C 1
ATOM 616 O O . VAL A 1 83 ? -8.612 0.092 -8.674 1.00 89.56 83 VAL A O 1
ATOM 619 N N . ILE A 1 84 ? -10.064 -0.058 -6.966 1.00 87.25 84 ILE A N 1
ATOM 620 C CA . ILE A 1 84 ? -11.028 -0.916 -7.672 1.00 87.25 84 ILE A CA 1
ATOM 621 C C . ILE A 1 84 ? -11.526 -0.222 -8.945 1.00 87.25 84 ILE A C 1
ATOM 623 O O . ILE A 1 84 ? -11.580 -0.835 -10.011 1.00 87.25 84 ILE A O 1
ATOM 627 N N . GLN A 1 85 ? -11.836 1.075 -8.875 1.00 87.75 85 GLN A N 1
ATOM 628 C CA . GLN A 1 85 ? -12.224 1.845 -10.059 1.00 87.75 85 GLN A CA 1
ATOM 629 C C . GLN A 1 85 ? -11.111 1.893 -11.113 1.00 87.75 85 GLN A C 1
ATOM 631 O O . GLN A 1 85 ? -11.394 1.778 -12.304 1.00 87.75 85 GLN A O 1
ATOM 636 N N . CYS A 1 86 ? -9.855 2.052 -10.709 1.00 86.25 86 CYS A N 1
ATOM 637 C CA . CYS A 1 86 ? -8.713 2.021 -11.620 1.00 86.25 86 CYS A CA 1
ATOM 638 C C . CYS A 1 86 ? -8.506 0.643 -12.259 1.00 86.25 86 CYS A C 1
ATOM 640 O O . CYS A 1 86 ? -8.358 0.547 -13.477 1.00 86.25 86 CYS A O 1
ATOM 642 N N . GLN A 1 87 ? -8.602 -0.422 -11.468 1.00 84.50 87 GLN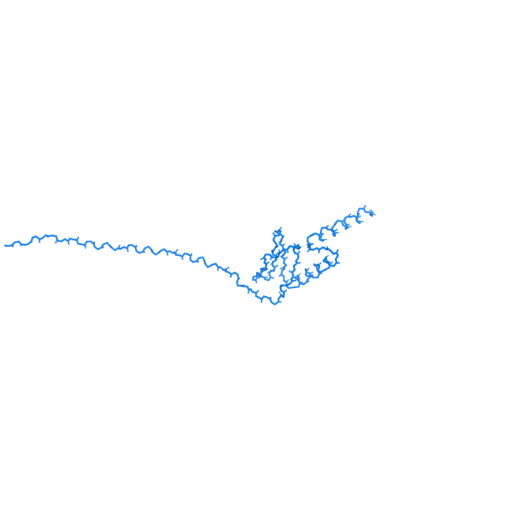 A N 1
ATOM 643 C CA . GLN A 1 87 ? -8.494 -1.803 -11.938 1.00 84.50 87 GLN A CA 1
ATOM 644 C C . GLN A 1 87 ? -9.626 -2.169 -12.898 1.00 84.50 87 GLN A C 1
ATOM 646 O O . GLN A 1 87 ? -9.377 -2.784 -13.931 1.00 84.50 87 GLN A O 1
ATOM 651 N N . SER A 1 88 ? -10.848 -1.684 -12.652 1.00 85.31 88 SER A N 1
ATOM 652 C CA . SER A 1 88 ? -11.971 -1.855 -13.586 1.00 85.31 88 SER A CA 1
ATOM 653 C C . SER A 1 88 ? -11.740 -1.197 -14.956 1.00 85.31 88 SER A C 1
ATOM 655 O O . SER A 1 88 ? -12.374 -1.576 -15.937 1.00 85.31 88 SER A O 1
ATOM 657 N N . LYS A 1 89 ? -10.814 -0.232 -15.042 1.00 86.06 89 LYS A N 1
ATOM 658 C CA . LYS A 1 89 ? -10.396 0.434 -16.286 1.00 86.06 89 LYS A CA 1
ATOM 659 C C . LYS A 1 89 ? -9.170 -0.220 -16.936 1.00 86.06 89 LYS A C 1
ATOM 661 O O . LYS A 1 89 ? -8.696 0.288 -17.946 1.00 86.06 89 LYS A O 1
ATOM 666 N N . GLY A 1 90 ? -8.662 -1.317 -16.368 1.00 83.19 90 GLY A N 1
ATOM 667 C CA . GLY A 1 90 ? -7.512 -2.065 -16.880 1.00 83.19 90 GLY A CA 1
ATOM 668 C C . GLY A 1 90 ? -6.154 -1.654 -16.304 1.00 83.19 90 GLY A C 1
ATOM 669 O O . GLY A 1 90 ? -5.138 -2.157 -16.774 1.00 83.19 90 GLY A O 1
ATOM 670 N N . PHE A 1 91 ? -6.106 -0.771 -15.300 1.00 86.44 91 PHE A N 1
ATOM 671 C CA . PHE A 1 91 ? -4.851 -0.408 -14.635 1.00 86.44 91 PHE A CA 1
ATOM 672 C C . PHE A 1 91 ? -4.557 -1.352 -13.472 1.00 86.44 91 PHE A C 1
ATOM 674 O O . PHE A 1 91 ? -5.299 -1.375 -12.491 1.00 86.44 91 PHE A O 1
ATOM 681 N N . ASN A 1 92 ? -3.447 -2.082 -13.547 1.00 85.88 92 ASN A N 1
ATOM 682 C CA . ASN A 1 92 ? -3.001 -2.932 -12.441 1.00 85.88 92 ASN A CA 1
ATOM 683 C C . ASN A 1 92 ? -2.322 -2.110 -11.333 1.00 85.88 92 ASN A C 1
ATOM 685 O O . ASN A 1 92 ? -2.504 -2.409 -10.153 1.00 85.88 92 ASN A O 1
ATOM 689 N N . ASP A 1 93 ? -1.584 -1.059 -11.707 1.00 87.44 93 ASP A N 1
ATOM 690 C CA . ASP A 1 93 ? -0.947 -0.117 -10.785 1.00 87.44 93 ASP A CA 1
ATOM 691 C C . ASP A 1 93 ? -1.823 1.136 -10.596 1.00 87.44 93 ASP A C 1
ATOM 693 O O . ASP A 1 93 ? -2.252 1.796 -11.551 1.00 87.44 93 ASP A O 1
ATOM 697 N N . TYR A 1 94 ? -2.100 1.490 -9.341 1.00 91.81 94 TYR A N 1
ATOM 698 C CA . TYR A 1 94 ? -2.910 2.662 -9.026 1.00 91.81 94 TYR A CA 1
ATOM 699 C C . TYR A 1 94 ? -2.218 3.988 -9.386 1.00 91.81 94 TYR A C 1
ATOM 701 O O . TYR A 1 94 ? -2.882 4.933 -9.818 1.00 91.81 94 TYR A O 1
ATOM 709 N N . THR A 1 95 ? -0.894 4.071 -9.273 1.00 92.12 95 THR A N 1
ATOM 710 C CA . THR A 1 95 ? -0.101 5.246 -9.662 1.00 92.12 95 THR A CA 1
ATOM 711 C C . THR A 1 95 ? -0.171 5.494 -11.167 1.00 92.12 95 THR A C 1
ATOM 713 O O . THR A 1 95 ? -0.305 6.647 -11.596 1.00 92.12 95 THR A O 1
ATOM 716 N N . GLU A 1 96 ? -0.167 4.437 -11.981 1.00 91.06 96 GLU A N 1
ATOM 717 C CA . GLU A 1 96 ? -0.377 4.551 -13.431 1.00 91.06 96 GLU A CA 1
ATOM 718 C C . GLU A 1 96 ? -1.759 5.133 -13.747 1.00 91.06 96 GLU A C 1
ATOM 720 O O . GLU A 1 96 ? -1.869 6.104 -14.500 1.00 91.06 96 GLU A O 1
ATOM 725 N N . CYS A 1 97 ? -2.807 4.624 -13.094 1.00 91.75 97 CYS A N 1
ATOM 726 C CA . CYS A 1 97 ? -4.164 5.150 -13.248 1.00 91.75 97 CYS A CA 1
ATOM 727 C C . CYS A 1 97 ? -4.272 6.636 -12.866 1.00 91.75 97 CYS A C 1
ATOM 729 O O . CYS A 1 97 ? -4.912 7.428 -13.564 1.00 91.75 97 CYS A O 1
ATOM 731 N N . LEU A 1 98 ? -3.638 7.041 -11.760 1.00 90.31 98 LEU A N 1
ATOM 732 C CA . LEU A 1 98 ? -3.607 8.443 -11.338 1.00 90.31 98 LEU A CA 1
ATOM 733 C C . LEU A 1 98 ? -2.889 9.334 -12.359 1.00 90.31 98 LEU A C 1
ATOM 735 O O . LEU A 1 98 ? -3.262 10.497 -12.532 1.00 90.31 98 LEU A O 1
ATOM 739 N N . THR A 1 99 ? -1.875 8.800 -13.036 1.00 88.81 99 THR A N 1
ATOM 740 C CA . THR A 1 99 ? -1.120 9.514 -14.069 1.00 88.81 99 THR A CA 1
ATOM 741 C C . THR A 1 99 ? -1.941 9.670 -15.351 1.00 88.81 99 THR A C 1
ATOM 743 O O . THR A 1 99 ? -2.022 10.779 -15.882 1.00 88.81 99 THR A O 1
ATOM 746 N N . ASP A 1 100 ? -2.634 8.616 -15.802 1.00 86.06 100 ASP A N 1
ATOM 747 C CA . ASP A 1 100 ? -3.570 8.682 -16.938 1.00 86.06 100 ASP A CA 1
ATOM 748 C C . ASP A 1 100 ? -4.693 9.697 -16.690 1.00 86.06 100 ASP A C 1
ATOM 750 O O . ASP A 1 100 ? -4.968 10.546 -17.542 1.00 86.06 100 ASP A O 1
ATOM 754 N N . LYS A 1 101 ? -5.284 9.675 -15.488 1.00 77.69 101 LYS A N 1
ATOM 755 C CA . LYS A 1 101 ? -6.330 10.627 -15.101 1.00 77.69 101 LYS A CA 1
ATOM 756 C C . LYS A 1 101 ? -5.849 12.075 -15.230 1.00 77.69 101 LYS A C 1
ATOM 758 O O . LYS A 1 101 ? -6.498 12.876 -15.897 1.00 77.69 101 LYS A O 1
ATOM 763 N N . LYS A 1 102 ? -4.668 12.391 -14.686 1.00 77.38 102 LYS A N 1
ATOM 764 C CA . LYS A 1 102 ? -4.071 13.735 -14.786 1.00 77.38 102 LYS A CA 1
ATOM 765 C C . LYS A 1 102 ? -3.804 14.166 -16.230 1.00 77.38 102 LYS A C 1
ATOM 767 O O . LYS A 1 102 ? -3.949 15.345 -16.546 1.00 77.38 102 LYS A O 1
ATOM 772 N N . ASN A 1 103 ? -3.403 13.242 -17.100 1.00 74.50 103 ASN A N 1
ATOM 773 C CA . ASN A 1 103 ? -3.130 13.550 -18.504 1.00 74.50 103 ASN A CA 1
ATOM 774 C C . ASN A 1 103 ? -4.419 13.831 -19.293 1.00 74.50 103 ASN A C 1
ATOM 776 O O . ASN A 1 103 ? -4.442 14.740 -20.123 1.00 74.50 103 ASN A O 1
ATOM 780 N N . LYS A 1 104 ? -5.511 13.117 -18.993 1.00 72.75 104 LYS A N 1
ATOM 781 C CA . LYS A 1 104 ? -6.837 13.385 -19.574 1.00 72.75 104 LYS A CA 1
ATOM 782 C C . LYS A 1 104 ? -7.426 14.709 -19.095 1.00 72.75 104 LYS A C 1
ATOM 784 O O . LYS A 1 104 ? -7.942 15.469 -19.914 1.00 72.75 104 LYS A O 1
ATOM 789 N N . ASP A 1 105 ? -7.279 15.025 -17.812 1.00 71.94 105 ASP A N 1
ATOM 790 C CA . ASP A 1 105 ? -7.754 16.292 -17.248 1.00 71.94 105 ASP A CA 1
ATOM 791 C C . ASP A 1 105 ? -7.020 17.489 -17.898 1.00 71.94 105 ASP A C 1
ATOM 793 O O . ASP A 1 105 ? -7.659 18.410 -18.404 1.00 71.94 105 ASP A O 1
ATOM 797 N N . LYS A 1 106 ? -5.687 17.420 -18.048 1.00 64.94 106 LYS A N 1
ATOM 798 C CA . LYS A 1 106 ? -4.889 18.458 -18.740 1.00 64.94 106 LYS A CA 1
ATOM 799 C C . LYS A 1 106 ? -5.193 18.606 -20.234 1.00 64.94 106 LYS A C 1
ATOM 801 O O . LYS A 1 106 ? -5.082 19.706 -20.777 1.00 64.94 106 LYS A O 1
ATOM 806 N N . SER A 1 107 ? -5.543 17.515 -20.917 1.00 60.56 107 SER A N 1
ATOM 807 C CA . SER A 1 107 ? -5.963 17.566 -22.325 1.00 60.56 107 SER A CA 1
ATOM 808 C C . SER A 1 107 ? -7.343 18.205 -22.497 1.00 60.56 107 SER A C 1
ATOM 810 O O . SER A 1 107 ? -7.647 18.692 -23.585 1.00 60.56 107 SER A O 1
ATOM 812 N N . SER A 1 108 ? -8.174 18.176 -21.455 1.00 58.16 108 SER A N 1
ATOM 813 C CA . SER A 1 108 ? -9.510 18.777 -21.451 1.00 58.16 108 SER A CA 1
ATOM 814 C C . SER A 1 108 ? -9.435 20.280 -21.168 1.00 58.16 108 SER A C 1
ATOM 816 O O . SER A 1 108 ? -10.175 21.053 -21.763 1.00 58.16 108 SER A O 1
ATOM 818 N N . GLU A 1 109 ? -8.487 20.697 -20.326 1.00 56.09 109 GLU A N 1
ATOM 819 C CA . GLU A 1 109 ? -8.258 22.099 -19.958 1.00 56.09 109 GLU A CA 1
ATOM 820 C C . GLU A 1 109 ? -7.586 22.916 -21.080 1.00 56.09 109 GLU A C 1
ATOM 822 O O . GLU A 1 109 ? -7.902 24.083 -21.262 1.00 56.09 109 GLU A O 1
ATOM 827 N N . ASN A 1 110 ? -6.738 22.296 -21.914 1.00 54.09 110 ASN A N 1
ATOM 828 C CA . ASN A 1 110 ? -6.136 22.946 -23.096 1.00 54.09 110 ASN A CA 1
ATOM 829 C C . ASN A 1 110 ? -7.057 23.009 -24.330 1.00 54.09 110 ASN A C 1
ATOM 831 O O . ASN A 1 110 ? -6.618 23.430 -25.402 1.00 54.09 110 ASN A O 1
ATOM 835 N N . LYS A 1 111 ? -8.306 22.545 -24.218 1.00 48.56 111 LYS A N 1
ATOM 836 C CA . LYS A 1 111 ? -9.286 22.561 -25.315 1.00 48.56 111 LYS A CA 1
ATOM 837 C C . LYS A 1 111 ? -10.449 23.532 -25.066 1.00 48.56 111 LYS A C 1
ATOM 839 O O . LYS A 1 111 ? -11.402 23.514 -25.845 1.00 48.56 111 LYS A O 1
ATOM 844 N N . SER A 1 112 ? -10.373 24.345 -24.007 1.00 44.88 112 SER A N 1
ATOM 845 C CA . SER A 1 112 ? -11.341 25.405 -23.693 1.00 44.88 112 SER A CA 1
ATOM 846 C C . SER A 1 112 ? -10.859 26.780 -24.128 1.00 44.88 112 SER A C 1
ATOM 848 O O . SER A 1 112 ? -9.652 27.058 -23.973 1.00 44.88 112 SER A O 1
#

Radius of gyration: 31.06 Å; chains: 1; bounding box: 79×52×87 Å

Sequence (112 aa):
MKPTSALLLLIIAPMSLTGCVTENVRVVPKKVSVDAGVDFNPCGSEVEGYQFSPNGMITISCTNGTVYSVRNKAELNKLKENVIQCQSKGFNDYTECLTDKKNKDKSSENKS

Secondary structure (DSSP, 8-state):
----------------------------------SS-S----BSS-EEEEEE-TTS-EEEEETTS-EEEESSHHHHHHHHHHHHHHHHTT-SBHHHHHHHHHHHHHHHHTT-

pLDDT: mean 72.51, std 18.75, range [36.78, 93.5]

Organism: NCBI:txid1248232

Foldseek 3Di:
DDDDDDDPPDPPDPPPPPPPPPPPPPPPVPPPPDVPPPPQDQALADWPDWDADPQAKIWTAHPVGDIDIDRHPVRVVVVRVQSVVQVVVVDSHSVVSVVVVVVVVVVVVVVD